Protein AF-A0A6I0EEB3-F1 (afdb_monomer)

Structure (mmCIF, N/CA/C/O backbone):
data_AF-A0A6I0EEB3-F1
#
_entry.id   AF-A0A6I0EEB3-F1
#
loop_
_atom_site.group_PDB
_atom_site.id
_atom_site.type_symbol
_atom_site.label_atom_id
_atom_site.label_alt_id
_atom_site.label_comp_id
_atom_site.label_asym_id
_atom_site.label_entity_id
_atom_site.label_seq_id
_atom_site.pdbx_PDB_ins_code
_atom_site.Cartn_x
_atom_site.Cartn_y
_atom_site.Cartn_z
_atom_site.occupancy
_atom_site.B_iso_or_equiv
_atom_site.auth_seq_id
_atom_site.auth_comp_id
_atom_site.auth_asym_id
_atom_site.auth_atom_id
_atom_site.pdbx_PDB_model_num
ATOM 1 N N . MET A 1 1 ? 15.218 9.495 26.437 1.00 38.06 1 MET A N 1
ATOM 2 C CA . MET A 1 1 ? 14.093 9.424 25.473 1.00 38.06 1 MET A CA 1
ATOM 3 C C . MET A 1 1 ? 13.075 8.388 25.942 1.00 38.06 1 MET A C 1
ATOM 5 O O . MET A 1 1 ? 13.289 7.201 25.745 1.00 38.06 1 MET A O 1
ATOM 9 N N . ARG A 1 2 ? 11.992 8.801 26.613 1.00 43.41 2 ARG A N 1
ATOM 10 C CA . ARG A 1 2 ? 10.873 7.905 26.956 1.00 43.41 2 ARG A CA 1
ATOM 11 C C . ARG A 1 2 ? 9.804 8.063 25.877 1.00 43.41 2 ARG A C 1
ATOM 13 O O . ARG A 1 2 ? 9.211 9.133 25.771 1.00 43.41 2 ARG A O 1
ATOM 20 N N . ARG A 1 3 ? 9.582 7.032 25.056 1.00 47.88 3 ARG A N 1
ATOM 21 C CA . ARG A 1 3 ? 8.415 6.986 24.163 1.00 47.88 3 ARG A CA 1
ATOM 22 C C . ARG A 1 3 ? 7.174 7.020 25.053 1.00 47.88 3 ARG A C 1
ATOM 24 O O . ARG A 1 3 ? 7.003 6.128 25.879 1.00 47.88 3 ARG A O 1
ATOM 31 N N . ARG A 1 4 ? 6.341 8.059 24.923 1.00 46.97 4 ARG A N 1
ATOM 32 C CA . ARG A 1 4 ? 4.992 8.040 25.496 1.00 46.97 4 ARG A CA 1
ATOM 33 C C . ARG A 1 4 ?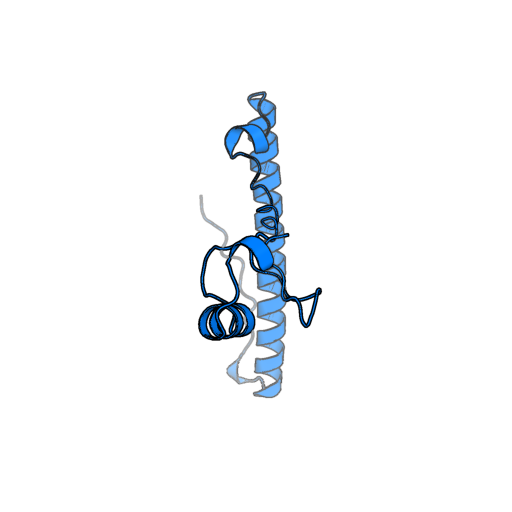 4.258 6.894 24.812 1.00 46.97 4 ARG A C 1
ATOM 35 O O . ARG A 1 4 ? 3.878 7.019 23.653 1.00 46.97 4 ARG A O 1
ATOM 42 N N . VAL A 1 5 ? 4.088 5.780 25.512 1.00 48.69 5 VAL A N 1
ATOM 43 C CA . VAL A 1 5 ? 3.019 4.840 25.185 1.00 48.69 5 VAL A CA 1
ATOM 44 C C . VAL A 1 5 ? 1.745 5.602 25.532 1.00 48.69 5 VAL A C 1
ATOM 46 O O . VAL A 1 5 ? 1.398 5.740 26.702 1.00 48.69 5 VAL A O 1
ATOM 49 N N . GLY A 1 6 ? 1.156 6.260 24.530 1.00 44.28 6 GLY A N 1
ATOM 50 C CA . GLY A 1 6 ? -0.129 6.929 24.684 1.00 44.28 6 GLY A CA 1
ATOM 51 C C . GLY A 1 6 ? -1.134 5.906 25.192 1.00 44.28 6 GLY A C 1
ATOM 52 O O . GLY A 1 6 ? -1.178 4.792 24.674 1.00 44.28 6 GLY A O 1
ATOM 53 N N . ALA A 1 7 ? -1.866 6.264 26.244 1.00 50.59 7 ALA A N 1
ATOM 54 C CA . ALA A 1 7 ? -2.869 5.414 26.859 1.00 50.59 7 ALA A CA 1
ATOM 55 C C . ALA A 1 7 ? -3.788 4.828 25.777 1.00 50.59 7 ALA A C 1
ATOM 57 O O . ALA A 1 7 ? -4.523 5.561 25.115 1.00 50.59 7 ALA A O 1
ATOM 58 N N . VAL A 1 8 ? -3.730 3.510 25.582 1.00 57.94 8 VAL A N 1
ATOM 59 C CA . VAL A 1 8 ? -4.790 2.799 24.870 1.00 57.94 8 VAL A CA 1
ATOM 60 C C . VAL A 1 8 ? -6.022 2.988 25.742 1.00 57.94 8 VAL A C 1
ATOM 62 O O . VAL A 1 8 ? -6.020 2.554 26.893 1.00 57.94 8 VAL A O 1
ATOM 65 N N . ALA A 1 9 ? -7.020 3.717 25.240 1.00 61.03 9 ALA A N 1
ATOM 66 C CA . ALA A 1 9 ? -8.274 3.918 25.951 1.00 61.03 9 ALA A CA 1
ATOM 67 C C . ALA A 1 9 ? -8.777 2.557 26.449 1.00 61.03 9 ALA A C 1
ATOM 69 O O . ALA A 1 9 ? -8.853 1.603 25.673 1.00 61.03 9 ALA A O 1
ATOM 70 N N . THR A 1 10 ? -9.051 2.452 27.748 1.00 66.38 10 THR A N 1
ATOM 71 C CA . THR A 1 10 ? -9.381 1.200 28.435 1.00 66.38 10 THR A CA 1
ATOM 72 C C . THR A 1 10 ? -10.789 0.739 28.036 1.00 66.38 10 THR A C 1
ATOM 74 O O . THR A 1 10 ? -11.755 0.889 28.780 1.00 66.38 10 THR A O 1
ATOM 77 N N . ILE A 1 11 ? -10.942 0.236 26.809 1.00 77.00 11 ILE A N 1
ATOM 78 C CA . ILE A 1 11 ? -12.202 -0.320 26.310 1.00 77.00 11 ILE A CA 1
ATOM 79 C C . ILE A 1 11 ? -12.404 -1.680 26.986 1.00 77.00 11 ILE A C 1
ATOM 81 O O . ILE A 1 11 ? -11.593 -2.591 26.831 1.00 77.00 11 ILE A O 1
ATOM 85 N N . ASN A 1 12 ? -13.495 -1.828 27.741 1.00 83.12 12 ASN A N 1
ATOM 86 C CA . ASN A 1 12 ? -13.852 -3.088 28.395 1.00 83.12 12 ASN A CA 1
ATOM 87 C C . ASN A 1 12 ? -14.405 -4.087 27.369 1.00 83.12 12 ASN A C 1
ATOM 89 O O . ASN A 1 12 ? -15.614 -4.172 27.163 1.00 83.12 12 ASN A O 1
ATOM 93 N N . LEU A 1 13 ? -13.514 -4.853 26.741 1.00 80.62 13 LEU A N 1
ATOM 94 C CA . LEU A 1 13 ? -13.856 -5.822 25.692 1.00 80.62 13 LEU A CA 1
ATOM 95 C C . LEU A 1 13 ? -14.812 -6.929 26.170 1.00 80.62 13 LEU A C 1
ATOM 97 O O . LEU A 1 13 ? -15.586 -7.449 25.378 1.00 80.62 13 LEU A O 1
ATOM 101 N N . THR A 1 14 ? -14.807 -7.259 27.463 1.00 83.06 14 THR A N 1
ATOM 102 C CA . THR A 1 14 ? -15.648 -8.320 28.048 1.00 83.06 14 THR A CA 1
ATOM 103 C C . THR A 1 14 ? -17.124 -7.948 28.187 1.00 83.06 14 THR A C 1
ATOM 105 O O . THR A 1 14 ? -17.951 -8.833 28.380 1.00 83.06 14 THR A O 1
ATOM 108 N N . LYS A 1 15 ? -17.469 -6.655 28.106 1.00 88.00 15 LYS A N 1
ATOM 109 C CA . LYS A 1 15 ? -18.860 -6.169 28.170 1.00 88.00 15 LYS A CA 1
ATOM 110 C C . LYS A 1 15 ? -19.490 -5.972 26.789 1.00 88.00 15 LYS A C 1
ATOM 112 O O . LYS A 1 15 ? -20.681 -5.690 26.714 1.00 88.00 15 LYS A O 1
ATOM 117 N N . LEU A 1 16 ? -18.697 -6.074 25.723 1.00 86.56 16 LEU A N 1
ATOM 118 C CA . LEU A 1 16 ? -19.167 -5.916 24.351 1.00 86.56 16 LEU A CA 1
ATOM 119 C C . LEU A 1 16 ? -19.738 -7.237 23.839 1.00 86.56 16 LEU A C 1
ATOM 121 O O . LEU A 1 16 ? -19.184 -8.310 24.078 1.00 86.56 16 LEU A O 1
ATOM 125 N N . SER A 1 17 ? -20.832 -7.152 23.090 1.00 90.56 17 SER A N 1
ATOM 126 C CA . SER A 1 17 ? -21.357 -8.292 22.347 1.00 90.56 17 SER A CA 1
ATOM 127 C C . SER A 1 17 ? -20.395 -8.711 21.230 1.00 90.56 17 SER A C 1
ATOM 129 O O . SER A 1 17 ? -19.587 -7.920 20.737 1.00 90.56 17 SER A O 1
ATOM 131 N N . TYR A 1 18 ? -20.522 -9.952 20.757 1.00 89.06 18 TYR A N 1
ATOM 132 C CA . TYR A 1 18 ? -19.722 -10.458 19.636 1.00 89.06 18 TYR A CA 1
ATOM 133 C C . TYR A 1 18 ? -19.819 -9.563 18.385 1.00 89.06 18 TYR A C 1
ATOM 135 O O . TYR A 1 18 ? -18.813 -9.261 17.743 1.00 89.06 18 TYR A O 1
ATOM 143 N N . ALA A 1 19 ? -21.019 -9.060 18.077 1.00 91.62 19 ALA A N 1
ATOM 144 C CA . ALA A 1 19 ? -21.237 -8.160 16.947 1.00 91.62 19 ALA A CA 1
ATOM 145 C C . ALA A 1 19 ? -20.516 -6.808 17.114 1.00 91.62 19 ALA A C 1
ATOM 147 O O . ALA A 1 19 ? -20.032 -6.233 16.138 1.00 91.62 19 ALA A O 1
ATOM 148 N N . GLU A 1 20 ? -20.428 -6.286 18.338 1.00 88.00 20 GLU A N 1
ATOM 149 C CA . GLU A 1 20 ? -19.698 -5.048 18.631 1.00 88.00 20 GLU A CA 1
ATOM 150 C C . GLU A 1 20 ? -18.184 -5.251 18.582 1.00 88.00 20 GLU A C 1
ATOM 152 O O . GLU A 1 20 ? -17.478 -4.380 18.074 1.00 88.00 20 GLU A O 1
ATOM 157 N N . LEU A 1 21 ? -17.690 -6.409 19.028 1.00 89.00 21 LEU A N 1
ATOM 158 C CA . LEU A 1 21 ? -16.279 -6.779 18.909 1.00 89.00 21 LEU A CA 1
ATOM 159 C C . LEU A 1 21 ? -15.839 -6.864 17.443 1.00 89.00 21 LEU A C 1
ATOM 161 O O . LEU A 1 21 ? -14.803 -6.301 17.090 1.00 89.00 21 LEU A O 1
ATOM 165 N N . LEU A 1 22 ? -16.651 -7.465 16.567 1.00 92.00 22 LEU A N 1
ATOM 166 C CA . LEU A 1 22 ? -16.372 -7.495 15.126 1.00 92.0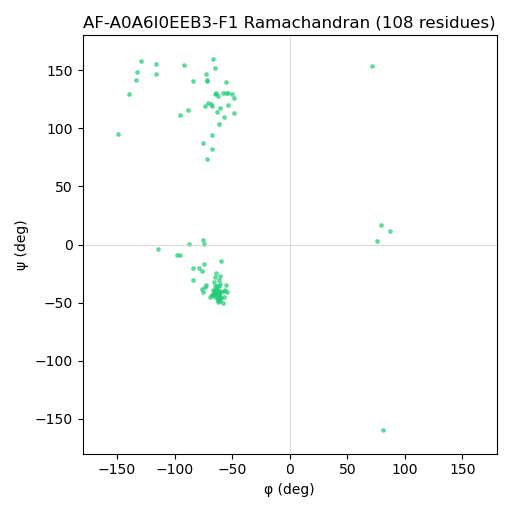0 22 LEU A CA 1
ATOM 167 C C . LEU A 1 22 ? -16.347 -6.090 14.508 1.00 92.00 22 LEU A C 1
ATOM 169 O O . LEU A 1 22 ? -15.456 -5.764 13.722 1.00 92.00 22 LEU A O 1
ATOM 173 N N . LYS A 1 23 ? -17.289 -5.219 14.889 1.00 91.44 23 LYS A N 1
ATOM 174 C CA . LYS A 1 23 ? -17.292 -3.816 14.437 1.00 91.44 23 LYS A CA 1
ATOM 175 C C . LYS A 1 23 ? -16.055 -3.061 14.921 1.00 91.44 23 LYS A C 1
ATOM 177 O O . LYS A 1 23 ? -15.510 -2.246 14.176 1.00 91.44 23 LYS A O 1
ATOM 182 N N . LEU A 1 24 ? -15.618 -3.309 16.156 1.00 90.25 24 LEU A N 1
ATOM 183 C CA . LEU A 1 24 ? -14.417 -2.697 16.714 1.00 90.25 24 LEU A CA 1
ATOM 184 C C . LEU A 1 24 ? -13.163 -3.173 15.980 1.00 90.25 24 LEU A C 1
ATOM 186 O O . LEU A 1 24 ? -12.320 -2.345 15.649 1.00 90.25 24 LEU A O 1
ATOM 190 N N . GLN A 1 25 ? -13.073 -4.468 15.671 1.00 90.50 25 GLN A N 1
ATOM 191 C CA . GLN A 1 25 ? -11.977 -5.028 14.887 1.00 90.50 25 GLN A CA 1
ATOM 192 C C . GLN A 1 25 ? -11.878 -4.358 13.511 1.00 90.50 25 GLN A C 1
ATOM 194 O O . GLN A 1 25 ? -10.818 -3.848 13.165 1.00 90.50 25 GLN A O 1
ATOM 199 N N . ALA A 1 26 ? -12.984 -4.268 12.767 1.00 93.12 26 ALA A N 1
ATOM 200 C CA . ALA A 1 26 ? -12.981 -3.637 11.445 1.00 93.12 26 ALA A CA 1
ATOM 201 C C . ALA A 1 26 ? -12.543 -2.160 11.500 1.00 93.12 26 ALA A C 1
ATOM 203 O O . ALA A 1 26 ? -11.764 -1.693 10.669 1.00 93.12 26 ALA A O 1
ATOM 204 N N . ARG A 1 27 ? -13.004 -1.415 12.514 1.00 89.88 27 ARG A N 1
ATOM 205 C CA . ARG A 1 27 ? -12.591 -0.019 12.734 1.00 89.88 27 ARG A CA 1
ATOM 206 C C . ARG A 1 27 ? -11.118 0.096 13.116 1.00 89.88 27 ARG A C 1
ATOM 208 O O . ARG A 1 27 ? -10.451 1.020 12.662 1.00 89.88 27 ARG A O 1
ATOM 215 N N . LEU A 1 28 ? -10.616 -0.822 13.940 1.00 91.31 28 LEU A N 1
ATOM 216 C CA . LEU A 1 28 ? -9.212 -0.863 14.335 1.00 91.31 28 LEU A CA 1
ATOM 217 C C . LEU A 1 28 ? -8.313 -1.144 13.129 1.00 91.31 28 LEU A C 1
ATOM 219 O O . LEU A 1 28 ? -7.315 -0.455 12.948 1.00 91.31 28 LEU A O 1
ATOM 223 N N . GLU A 1 29 ? -8.678 -2.115 12.295 1.00 93.81 29 GLU A N 1
ATOM 224 C CA . GLU A 1 29 ? -7.944 -2.446 11.072 1.00 93.81 29 GLU A CA 1
ATOM 225 C C . GLU A 1 29 ? -7.897 -1.254 10.109 1.00 93.81 29 GLU A C 1
ATOM 227 O O . GLU A 1 29 ? -6.818 -0.899 9.630 1.00 93.81 29 GLU A O 1
ATOM 232 N N . ALA A 1 30 ? -9.030 -0.576 9.895 1.00 92.75 30 ALA A N 1
ATOM 233 C CA . ALA A 1 30 ? -9.085 0.639 9.083 1.00 92.75 30 ALA A CA 1
ATOM 234 C C . ALA A 1 30 ? -8.192 1.755 9.657 1.00 92.75 30 ALA A C 1
ATOM 236 O O . ALA A 1 30 ? -7.354 2.309 8.946 1.00 92.75 30 ALA A O 1
ATOM 237 N N . ALA A 1 31 ? -8.296 2.029 10.960 1.00 91.81 31 ALA A N 1
ATOM 238 C CA . ALA A 1 31 ? -7.487 3.051 11.620 1.00 91.81 31 ALA A CA 1
ATOM 239 C C . ALA A 1 31 ? -5.982 2.730 11.577 1.00 91.81 31 ALA A C 1
ATOM 241 O O . ALA A 1 31 ? -5.160 3.622 11.366 1.00 91.81 31 ALA A O 1
ATOM 242 N N . LEU A 1 32 ? -5.599 1.459 11.745 1.00 92.25 32 LEU A N 1
ATOM 243 C CA . LEU A 1 32 ? -4.210 1.015 11.618 1.00 92.25 32 LEU A CA 1
ATOM 244 C C . LEU A 1 32 ? -3.691 1.191 10.190 1.00 92.25 32 LEU A C 1
ATOM 246 O O . LEU A 1 32 ? -2.561 1.648 10.010 1.00 92.25 32 LEU A O 1
ATOM 250 N N . ALA A 1 33 ? -4.499 0.858 9.181 1.00 93.69 33 ALA A N 1
ATOM 251 C CA . ALA A 1 33 ? -4.133 1.043 7.782 1.00 93.69 33 ALA A CA 1
ATOM 252 C C . ALA A 1 33 ? -3.909 2.527 7.450 1.00 93.69 33 ALA A C 1
ATOM 254 O O . ALA A 1 33 ? -2.880 2.873 6.866 1.00 93.69 33 ALA A O 1
ATOM 255 N N . GLU A 1 34 ? -4.812 3.407 7.887 1.00 93.31 34 GLU A N 1
ATOM 256 C CA . GLU A 1 34 ? -4.678 4.857 7.714 1.00 93.31 34 GLU A CA 1
ATOM 257 C C . GLU A 1 34 ? -3.431 5.407 8.409 1.00 93.31 34 GLU A C 1
ATOM 259 O O . GLU A 1 34 ? -2.649 6.138 7.799 1.00 93.31 34 GLU A O 1
ATOM 264 N N . LYS A 1 35 ? -3.193 5.022 9.670 1.00 93.44 35 LYS A N 1
ATOM 265 C CA . LYS A 1 35 ? -2.001 5.457 10.413 1.00 93.44 35 LYS A CA 1
ATOM 266 C C . LYS A 1 35 ? -0.717 4.984 9.749 1.00 93.44 35 LYS A C 1
ATOM 268 O O . LYS A 1 35 ? 0.200 5.781 9.575 1.00 93.44 35 LYS A O 1
ATOM 273 N N . ARG A 1 36 ? -0.672 3.730 9.299 1.00 93.94 36 ARG A N 1
ATOM 274 C CA . ARG A 1 36 ? 0.483 3.185 8.579 1.00 93.94 36 ARG A CA 1
ATOM 275 C C . ARG A 1 36 ? 0.723 3.913 7.256 1.00 93.94 36 ARG A C 1
ATOM 277 O O . ARG A 1 36 ? 1.873 4.171 6.910 1.00 93.94 36 ARG A O 1
ATOM 284 N N . ALA A 1 37 ? -0.334 4.253 6.519 1.00 92.62 37 ALA A N 1
ATOM 285 C CA . ALA A 1 37 ? -0.222 5.019 5.280 1.00 92.62 37 ALA A CA 1
ATOM 286 C C . ALA A 1 37 ? 0.297 6.443 5.536 1.00 92.62 37 ALA A C 1
ATOM 288 O O . ALA A 1 37 ? 1.191 6.906 4.826 1.00 92.62 37 ALA A O 1
ATOM 289 N N . ALA A 1 38 ? -0.209 7.111 6.576 1.00 93.06 38 ALA A N 1
ATOM 290 C CA . ALA A 1 38 ? 0.255 8.434 6.979 1.00 93.06 38 ALA A CA 1
ATOM 291 C C . ALA A 1 38 ? 1.735 8.418 7.401 1.00 93.06 38 ALA A C 1
ATOM 293 O O . ALA A 1 38 ? 2.515 9.235 6.914 1.00 93.06 38 ALA A O 1
ATOM 294 N N . GLU A 1 39 ? 2.150 7.457 8.233 1.00 93.38 39 GLU A N 1
ATOM 295 C CA . GLU A 1 39 ? 3.553 7.286 8.641 1.00 93.38 39 GLU A CA 1
ATOM 296 C C . GLU A 1 39 ? 4.469 6.971 7.452 1.00 93.38 39 GLU A C 1
ATOM 298 O O . GLU A 1 39 ? 5.563 7.528 7.338 1.00 93.38 39 GLU A O 1
ATOM 303 N N . ALA A 1 40 ? 4.017 6.120 6.526 1.00 92.19 40 ALA A N 1
ATOM 304 C CA . ALA A 1 40 ? 4.762 5.818 5.310 1.00 92.19 40 ALA A CA 1
ATOM 305 C C . ALA A 1 40 ? 4.949 7.059 4.426 1.00 92.19 40 ALA A C 1
ATOM 307 O O . ALA A 1 40 ? 6.032 7.250 3.875 1.00 92.19 40 ALA A O 1
ATOM 308 N N . ASN A 1 41 ? 3.927 7.908 4.286 1.00 91.88 41 ASN A N 1
ATOM 309 C CA . ASN A 1 41 ? 4.036 9.144 3.510 1.00 91.88 41 ASN A CA 1
ATOM 310 C C . ASN A 1 41 ? 4.947 10.164 4.197 1.00 91.88 41 ASN A C 1
ATOM 312 O O . ASN A 1 41 ? 5.866 10.660 3.555 1.00 91.88 41 ASN A O 1
ATOM 316 N N . ALA A 1 42 ? 4.802 10.364 5.509 1.00 93.44 42 ALA A N 1
ATOM 317 C CA . ALA A 1 42 ? 5.700 11.232 6.269 1.00 93.44 42 ALA A CA 1
ATOM 318 C C . ALA A 1 42 ? 7.168 10.785 6.151 1.00 93.44 42 ALA A C 1
ATOM 320 O O . ALA A 1 42 ? 8.063 11.606 5.967 1.00 93.44 42 ALA A O 1
ATOM 321 N N . THR A 1 43 ? 7.420 9.472 6.176 1.00 93.62 43 THR A N 1
ATOM 322 C CA . THR A 1 43 ? 8.768 8.918 5.984 1.00 93.62 43 THR A CA 1
ATOM 323 C C . THR A 1 43 ? 9.294 9.195 4.571 1.00 93.62 43 THR A C 1
ATOM 325 O O . THR A 1 43 ? 10.459 9.550 4.411 1.00 93.62 43 THR A O 1
ATOM 328 N N . LYS A 1 44 ? 8.455 9.071 3.531 1.00 90.38 44 LYS A N 1
ATOM 329 C CA . LYS A 1 44 ? 8.848 9.418 2.152 1.00 90.38 44 LYS A CA 1
ATOM 330 C C . LYS A 1 44 ? 9.210 10.893 2.022 1.00 90.38 44 LYS A C 1
ATOM 332 O O . LYS A 1 44 ? 10.206 11.198 1.373 1.00 90.38 44 LYS A O 1
ATOM 337 N N . ASP A 1 45 ? 8.445 11.781 2.647 1.00 92.31 45 ASP A N 1
ATOM 338 C CA . ASP A 1 45 ? 8.712 13.220 2.606 1.00 92.31 45 ASP A CA 1
ATOM 339 C C . ASP A 1 45 ? 10.031 13.556 3.309 1.00 92.31 45 ASP A C 1
ATOM 341 O O . ASP A 1 45 ? 10.834 14.328 2.789 1.00 92.31 45 ASP A O 1
ATOM 345 N N . GLN A 1 46 ? 10.316 12.904 4.442 1.00 92.81 46 GLN A N 1
ATOM 346 C CA . GLN A 1 46 ? 11.609 13.028 5.117 1.00 92.81 46 GLN A CA 1
ATOM 347 C C . GLN A 1 46 ? 12.768 12.545 4.240 1.00 92.81 46 GLN A C 1
ATOM 349 O O . GLN A 1 46 ? 13.781 13.235 4.138 1.00 92.81 46 GLN A O 1
ATOM 354 N N . LEU A 1 47 ? 12.619 11.393 3.579 1.00 92.19 47 LEU A N 1
ATOM 355 C CA . LEU A 1 47 ? 13.635 10.871 2.662 1.00 92.19 47 LEU A CA 1
ATOM 356 C C . LEU A 1 47 ? 13.858 11.803 1.469 1.00 92.19 47 LEU A C 1
ATOM 358 O O . LEU A 1 47 ? 15.004 12.040 1.094 1.00 92.19 47 LEU A O 1
ATOM 362 N N . ARG A 1 48 ? 12.786 12.370 0.906 1.00 91.00 48 ARG A N 1
ATOM 363 C CA . ARG A 1 48 ? 12.880 13.356 -0.176 1.00 91.00 48 ARG A CA 1
ATOM 364 C C . ARG A 1 48 ? 13.619 14.608 0.277 1.00 91.00 48 ARG A C 1
ATOM 366 O O . ARG A 1 48 ? 14.584 14.991 -0.370 1.00 91.00 48 ARG A O 1
ATOM 373 N N . ALA A 1 49 ? 13.243 15.181 1.416 1.00 93.00 49 ALA A N 1
ATOM 374 C CA . ALA A 1 49 ? 13.912 16.362 1.952 1.00 93.00 49 ALA A CA 1
ATOM 375 C C . ALA A 1 49 ? 15.400 16.106 2.262 1.00 93.00 49 ALA A C 1
ATOM 377 O O . ALA A 1 49 ? 16.232 16.995 2.094 1.00 93.00 49 ALA A O 1
ATOM 378 N N . MET A 1 50 ? 15.756 14.900 2.721 1.00 93.44 50 MET A N 1
ATOM 379 C CA . MET A 1 50 ? 17.157 14.513 2.927 1.00 93.44 50 MET A CA 1
ATOM 380 C C . MET A 1 50 ? 17.921 14.394 1.606 1.00 93.44 50 MET A C 1
ATOM 382 O O . MET A 1 50 ? 19.047 14.879 1.524 1.00 93.44 50 MET A O 1
ATOM 386 N N . ALA A 1 51 ? 17.317 13.782 0.585 1.00 92.25 51 ALA A N 1
ATOM 387 C CA . ALA A 1 51 ? 17.922 13.655 -0.737 1.00 92.25 51 ALA A CA 1
ATOM 388 C C . ALA A 1 51 ? 18.157 15.037 -1.370 1.00 92.25 51 ALA A C 1
ATOM 390 O O . ALA A 1 51 ? 19.277 15.338 -1.779 1.00 92.25 51 ALA A O 1
ATOM 391 N N . GLU A 1 52 ? 17.147 15.912 -1.340 1.00 92.62 52 GLU A N 1
ATOM 392 C CA . GLU A 1 52 ? 17.220 17.264 -1.909 1.00 92.62 52 GLU A CA 1
ATOM 393 C C . GLU A 1 52 ? 18.311 18.110 -1.244 1.00 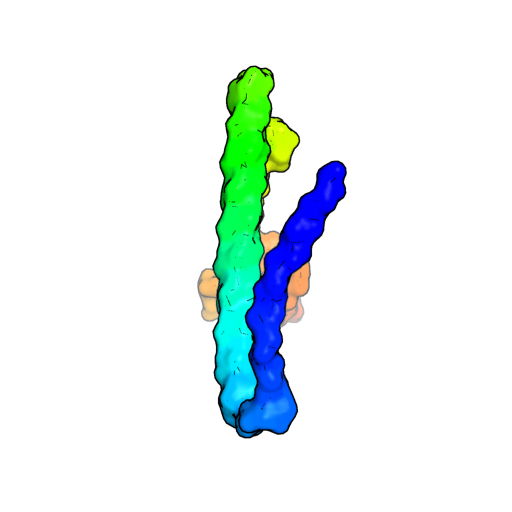92.62 52 GLU A C 1
ATOM 395 O O . GLU A 1 52 ? 19.063 18.801 -1.927 1.00 92.62 52 GLU A O 1
ATOM 400 N N . LYS A 1 53 ? 18.471 18.003 0.082 1.00 93.62 53 LYS A N 1
ATOM 401 C CA . LYS A 1 53 ? 19.566 18.669 0.811 1.00 93.62 53 LYS A CA 1
ATOM 402 C C . LYS A 1 53 ? 20.952 18.212 0.367 1.00 93.62 53 LYS A C 1
ATOM 404 O O . LYS A 1 53 ? 21.897 18.989 0.451 1.00 93.62 53 LYS A O 1
ATOM 409 N N . ALA A 1 54 ? 21.076 16.963 -0.066 1.00 92.56 54 ALA A N 1
ATOM 410 C CA . ALA A 1 54 ? 22.312 16.415 -0.603 1.00 92.56 54 ALA A CA 1
ATOM 411 C C . ALA A 1 54 ? 22.465 16.664 -2.118 1.00 92.56 54 ALA A C 1
ATOM 413 O O . ALA A 1 54 ? 23.470 16.255 -2.690 1.00 92.56 54 ALA A O 1
ATOM 414 N N . GLY A 1 55 ? 21.501 17.336 -2.761 1.00 92.38 55 GLY A N 1
ATOM 415 C CA . GLY A 1 55 ? 21.511 17.612 -4.198 1.00 92.38 55 GLY A CA 1
ATOM 416 C C . GLY A 1 55 ? 21.084 16.429 -5.070 1.00 92.38 55 GLY A C 1
ATOM 417 O O . GLY A 1 55 ? 21.346 16.447 -6.268 1.00 92.38 55 GLY A O 1
ATOM 418 N N . PHE A 1 56 ? 20.436 15.417 -4.489 1.00 91.12 56 PHE A N 1
ATOM 419 C CA . PHE A 1 56 ? 19.952 14.233 -5.198 1.00 91.12 56 PHE A CA 1
ATOM 420 C C . PHE A 1 56 ? 18.428 14.144 -5.150 1.00 91.12 56 PHE A C 1
ATOM 422 O O . PHE A 1 56 ? 17.772 14.615 -4.222 1.00 91.12 56 PHE A O 1
ATOM 429 N N . THR A 1 57 ? 17.846 13.456 -6.121 1.00 87.75 57 THR A N 1
ATOM 430 C CA . THR A 1 57 ? 16.449 13.017 -6.064 1.00 87.75 57 THR A CA 1
ATOM 431 C C . THR A 1 57 ? 16.351 11.611 -5.470 1.00 87.75 57 THR A C 1
ATOM 433 O O . THR A 1 57 ? 17.279 10.803 -5.552 1.00 87.75 57 THR A O 1
ATOM 436 N N . VAL A 1 58 ? 15.205 11.268 -4.874 1.00 85.94 58 VAL A N 1
ATOM 437 C CA . VAL A 1 58 ? 14.975 9.906 -4.347 1.00 85.94 58 VAL A CA 1
ATOM 438 C C . VAL A 1 58 ? 15.061 8.872 -5.478 1.00 85.94 58 VAL A C 1
ATOM 440 O O . VAL A 1 58 ? 15.547 7.759 -5.282 1.00 85.94 58 VAL A O 1
ATOM 443 N N . GLU A 1 59 ? 14.627 9.244 -6.680 1.00 86.12 59 GLU A N 1
ATOM 444 C CA . GLU A 1 59 ? 14.692 8.421 -7.882 1.00 86.12 59 GLU A CA 1
ATOM 445 C C . GLU A 1 59 ? 16.128 8.134 -8.340 1.00 86.12 59 GLU A C 1
ATOM 447 O O . GLU A 1 59 ? 16.374 7.051 -8.865 1.00 86.12 59 GLU A O 1
ATOM 452 N N . GLU A 1 60 ? 17.073 9.053 -8.136 1.00 84.25 60 GLU A N 1
ATOM 453 C CA . GLU A 1 60 ? 18.496 8.824 -8.427 1.00 84.25 60 GLU A CA 1
ATOM 454 C C . GLU A 1 60 ? 19.142 7.880 -7.412 1.00 84.25 60 GLU A C 1
ATOM 456 O O . GLU A 1 60 ? 19.968 7.051 -7.785 1.00 84.25 60 GLU A O 1
ATOM 461 N N . LEU A 1 61 ? 18.726 7.950 -6.144 1.00 85.69 61 LEU A N 1
ATOM 462 C CA . LEU A 1 61 ? 19.278 7.112 -5.076 1.00 85.69 61 LEU A CA 1
ATOM 463 C C . LEU A 1 61 ? 18.768 5.666 -5.124 1.00 85.69 61 LEU A C 1
ATOM 465 O O . LEU A 1 61 ? 19.516 4.731 -4.846 1.00 85.69 61 LEU A O 1
ATOM 469 N N . PHE A 1 62 ? 17.491 5.469 -5.461 1.00 85.50 62 PHE A N 1
ATOM 470 C CA . PHE A 1 62 ? 16.837 4.153 -5.404 1.00 85.50 62 PHE A CA 1
ATOM 471 C C . PHE A 1 62 ? 16.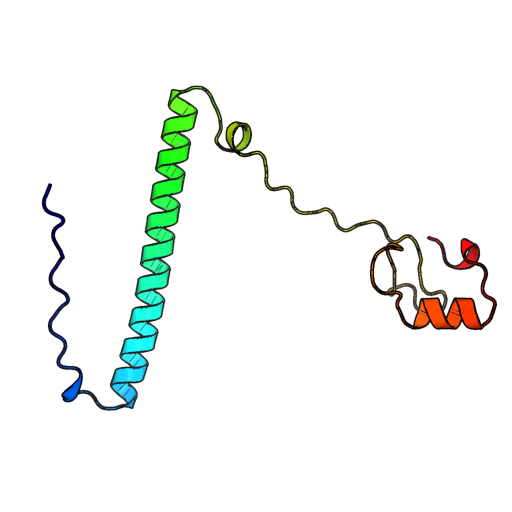427 3.599 -6.774 1.00 85.50 62 PHE A C 1
ATOM 473 O O . PHE A 1 62 ? 15.939 2.469 -6.865 1.00 85.50 62 PHE A O 1
ATOM 480 N N . GLY A 1 63 ? 16.625 4.375 -7.840 1.00 81.00 63 GLY A N 1
ATOM 481 C CA . GLY A 1 63 ? 16.149 4.060 -9.179 1.00 81.00 63 GLY A CA 1
ATOM 482 C C . GLY A 1 63 ? 14.629 4.200 -9.312 1.00 81.00 63 GLY A C 1
ATOM 483 O O . GLY A 1 63 ? 13.850 4.007 -8.374 1.00 81.00 63 GLY A O 1
ATOM 484 N N . LYS A 1 64 ? 14.150 4.465 -10.531 1.00 79.38 64 LYS A N 1
ATOM 485 C CA . LYS A 1 64 ? 12.727 4.279 -10.839 1.00 79.38 64 LYS A CA 1
ATOM 486 C C . LYS A 1 64 ? 12.410 2.785 -10.812 1.00 79.38 64 LYS A C 1
ATOM 488 O O . LYS A 1 64 ? 12.937 2.022 -11.622 1.00 79.38 64 LYS A O 1
ATOM 493 N N . ARG A 1 65 ? 11.472 2.364 -9.955 1.00 68.31 65 ARG A N 1
ATOM 494 C CA . ARG A 1 65 ? 10.815 1.054 -10.083 1.00 68.31 65 ARG A CA 1
ATOM 495 C C . ARG A 1 65 ? 9.952 1.092 -11.349 1.00 68.31 65 ARG A C 1
ATOM 497 O O . ARG A 1 65 ? 8.766 1.401 -11.299 1.00 68.31 65 ARG A O 1
ATOM 504 N N . GLY A 1 66 ? 10.577 0.865 -12.502 1.00 66.19 66 GLY A N 1
ATOM 505 C CA . GLY A 1 66 ? 9.895 0.865 -13.789 1.00 66.19 66 GLY A CA 1
ATOM 506 C C . GLY A 1 66 ? 8.780 -0.174 -13.788 1.00 66.19 66 GLY A C 1
ATOM 507 O O . GLY A 1 66 ? 9.004 -1.330 -13.416 1.00 66.19 66 GLY A O 1
ATOM 508 N N . ALA A 1 67 ? 7.578 0.226 -14.210 1.00 68.00 67 ALA A N 1
ATOM 509 C CA . ALA A 1 67 ? 6.546 -0.731 -14.576 1.00 68.00 67 ALA A CA 1
ATOM 510 C C . ALA A 1 67 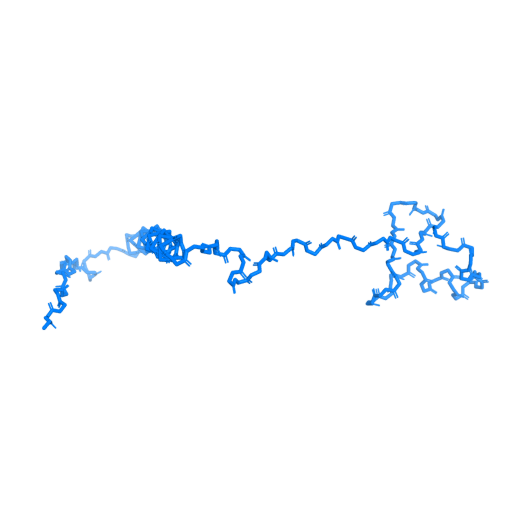? 7.163 -1.681 -15.610 1.00 68.00 67 ALA A C 1
ATOM 512 O O . ALA A 1 67 ? 7.663 -1.230 -16.645 1.00 68.00 67 ALA A O 1
ATOM 513 N N . ARG A 1 68 ? 7.207 -2.987 -15.312 1.00 65.25 68 ARG A N 1
ATOM 514 C CA . ARG A 1 68 ? 7.666 -3.976 -16.292 1.00 65.25 68 ARG A CA 1
ATOM 515 C C . ARG A 1 68 ? 6.776 -3.818 -17.515 1.00 65.25 68 ARG A C 1
ATOM 517 O O . ARG A 1 68 ? 5.591 -4.133 -17.447 1.00 65.25 68 ARG A O 1
ATOM 524 N N . ARG A 1 69 ? 7.347 -3.302 -18.605 1.00 71.19 69 ARG A N 1
ATOM 525 C CA . ARG A 1 69 ? 6.639 -3.193 -19.877 1.00 71.19 69 ARG A CA 1
ATOM 526 C C . ARG A 1 69 ? 6.087 -4.579 -20.229 1.00 71.19 69 ARG A C 1
ATOM 528 O O . ARG A 1 69 ? 6.851 -5.552 -20.137 1.00 71.19 69 ARG A O 1
ATOM 535 N N . PRO A 1 70 ? 4.793 -4.693 -20.581 1.00 69.38 70 PRO A N 1
ATOM 536 C CA . PRO A 1 70 ? 4.259 -5.918 -21.152 1.00 69.38 70 PRO A CA 1
ATOM 537 C C . PRO A 1 70 ? 5.169 -6.346 -22.302 1.00 69.38 70 PRO A C 1
ATOM 539 O O . PRO A 1 70 ? 5.558 -5.521 -23.127 1.00 69.38 70 PRO A O 1
ATOM 542 N N . ARG A 1 71 ? 5.593 -7.610 -22.300 1.00 75.06 71 ARG A N 1
ATOM 543 C CA . ARG A 1 71 ? 6.452 -8.121 -23.371 1.00 75.06 71 ARG A CA 1
ATOM 544 C C . ARG A 1 71 ? 5.622 -8.256 -24.636 1.00 75.06 71 ARG A C 1
ATOM 546 O O . ARG A 1 71 ? 4.481 -8.705 -24.565 1.00 75.06 71 ARG A O 1
ATOM 553 N N . GLU A 1 72 ? 6.232 -7.912 -25.759 1.00 84.88 72 GLU A N 1
ATOM 554 C CA . GLU A 1 72 ? 5.640 -8.098 -27.076 1.00 84.88 72 GLU A CA 1
ATOM 555 C C . GLU A 1 72 ? 5.242 -9.566 -27.287 1.00 84.88 72 GLU A C 1
ATOM 557 O O . GLU A 1 72 ? 5.919 -10.504 -26.842 1.00 84.88 72 GLU A O 1
ATOM 562 N N . ALA A 1 73 ? 4.086 -9.754 -27.916 1.00 87.75 73 ALA A N 1
ATOM 563 C CA . ALA A 1 73 ? 3.598 -11.055 -28.331 1.00 87.75 73 ALA A CA 1
ATOM 564 C C . ALA A 1 73 ? 4.506 -11.598 -29.436 1.00 87.75 73 ALA A C 1
ATOM 566 O O . ALA A 1 73 ? 4.592 -10.993 -30.495 1.00 87.75 73 ALA A O 1
ATOM 567 N N . LYS A 1 74 ? 5.148 -12.747 -29.203 1.00 89.12 74 LYS A N 1
ATOM 568 C CA . LYS A 1 74 ? 5.949 -13.425 -30.229 1.00 89.12 74 LYS A CA 1
ATOM 569 C C . LYS A 1 74 ? 5.084 -14.305 -31.126 1.00 89.12 74 LYS A C 1
ATOM 571 O O . LYS A 1 74 ? 5.420 -14.491 -32.283 1.00 89.12 74 LYS A O 1
ATOM 576 N N . TYR A 1 75 ? 3.996 -14.852 -30.584 1.00 91.31 75 TYR A N 1
ATOM 577 C CA . TYR A 1 75 ? 3.088 -15.743 -31.294 1.00 91.31 75 TYR A CA 1
ATOM 578 C C . TYR A 1 75 ? 1.627 -15.344 -31.086 1.00 91.31 75 TYR A C 1
ATOM 580 O O . TYR A 1 75 ? 1.263 -14.874 -30.003 1.00 91.31 75 TYR A O 1
ATOM 588 N N . ARG A 1 76 ? 0.777 -15.590 -32.083 1.00 91.06 76 ARG A N 1
ATOM 589 C CA . ARG A 1 76 ? -0.670 -15.342 -32.058 1.00 91.06 76 ARG A CA 1
ATOM 590 C C . ARG A 1 76 ? -1.424 -16.543 -32.589 1.00 91.06 76 ARG A C 1
ATOM 592 O O . ARG A 1 76 ? -1.000 -17.204 -33.530 1.00 91.06 76 ARG A O 1
ATOM 599 N N . ASN A 1 77 ? -2.554 -16.816 -31.956 1.00 89.94 77 ASN A N 1
ATOM 600 C CA . ASN A 1 77 ? -3.420 -17.904 -32.361 1.00 89.94 77 ASN A CA 1
ATOM 601 C C . ASN A 1 77 ? -4.109 -17.555 -33.700 1.00 89.94 77 ASN A C 1
ATOM 603 O O . ASN A 1 77 ? -4.831 -16.555 -33.747 1.00 89.94 77 ASN A O 1
ATOM 607 N N . PRO A 1 78 ? -3.947 -18.367 -34.761 1.00 85.31 78 PRO A N 1
ATOM 608 C CA . PRO A 1 78 ? -4.590 -18.130 -36.055 1.00 85.31 78 PRO A CA 1
ATOM 609 C C . PRO A 1 78 ? -6.119 -18.232 -35.981 1.00 85.31 78 PRO A C 1
ATOM 611 O O . PRO A 1 78 ? -6.816 -17.544 -36.717 1.00 85.31 78 PRO A O 1
ATOM 614 N N . ASN A 1 79 ? -6.648 -19.030 -35.050 1.00 87.25 79 ASN A N 1
ATOM 615 C CA . ASN A 1 79 ? -8.088 -19.195 -34.846 1.00 87.25 79 ASN A CA 1
ATOM 616 C C . ASN A 1 79 ? -8.689 -18.094 -33.956 1.00 87.25 79 ASN A C 1
ATOM 618 O O . ASN A 1 79 ? -9.899 -17.887 -33.959 1.00 87.25 79 ASN A O 1
ATOM 622 N N . ASN A 1 80 ? -7.866 -17.406 -33.155 1.00 88.12 80 ASN A N 1
ATOM 623 C CA . ASN A 1 80 ? -8.318 -16.316 -32.292 1.00 88.12 80 ASN A CA 1
ATOM 624 C C . ASN A 1 80 ? -7.211 -15.260 -32.089 1.00 88.12 80 ASN A C 1
ATOM 626 O O . ASN A 1 80 ? -6.416 -15.379 -31.151 1.00 88.12 80 ASN A O 1
ATOM 630 N N . PRO A 1 81 ? -7.201 -14.175 -32.885 1.00 85.81 81 PRO A N 1
ATOM 631 C CA . PRO A 1 81 ? -6.159 -13.146 -32.854 1.00 85.81 81 PRO A CA 1
ATOM 632 C C . PRO A 1 81 ? -5.964 -12.411 -31.520 1.00 85.81 81 PRO A C 1
ATOM 634 O O . PRO A 1 81 ? -4.956 -11.717 -31.371 1.00 85.81 81 PRO A O 1
ATOM 637 N N . SER A 1 82 ? -6.906 -12.527 -30.573 1.00 86.94 82 SER A N 1
ATOM 638 C CA . SER A 1 82 ? -6.787 -11.956 -29.222 1.00 86.94 82 SER A CA 1
ATOM 639 C C . SER A 1 82 ? -5.860 -12.767 -28.309 1.00 86.94 82 SER A C 1
ATOM 641 O O . SER A 1 82 ? -5.302 -12.235 -27.348 1.00 86.94 82 SER A O 1
ATOM 643 N N . GLN A 1 83 ? -5.656 -14.052 -28.612 1.00 89.88 83 GLN A N 1
ATOM 644 C CA . GLN A 1 83 ? -4.782 -14.923 -27.841 1.00 89.88 83 GLN A CA 1
ATOM 645 C C . GLN A 1 83 ? -3.360 -14.823 -28.374 1.00 89.88 83 GLN A C 1
ATOM 647 O O . GLN A 1 83 ? -3.063 -15.211 -29.505 1.00 89.88 83 GLN A O 1
ATOM 652 N N . THR A 1 84 ? -2.467 -14.325 -27.527 1.00 90.94 84 THR A N 1
ATOM 653 C CA . THR A 1 84 ? -1.062 -14.140 -27.867 1.00 90.94 84 THR A CA 1
ATOM 654 C C . THR A 1 84 ? -0.156 -14.746 -26.809 1.00 90.94 84 THR A C 1
ATOM 656 O O . THR A 1 84 ? -0.550 -14.974 -25.663 1.00 90.94 84 THR A O 1
ATOM 659 N N . TRP A 1 85 ? 1.076 -15.048 -27.201 1.00 91.56 85 TRP A N 1
ATOM 660 C CA . TRP A 1 85 ? 2.082 -15.590 -26.308 1.00 91.56 85 TRP A CA 1
ATOM 661 C C . TRP A 1 85 ? 3.439 -14.957 -26.585 1.00 91.56 85 TRP A C 1
ATOM 663 O O . TRP A 1 85 ? 3.916 -14.938 -27.714 1.00 91.56 85 TRP A O 1
ATOM 673 N N . SER A 1 86 ? 4.102 -14.466 -25.540 1.00 89.62 86 SER A N 1
ATOM 674 C CA . SER A 1 86 ? 5.424 -13.825 -25.644 1.00 89.62 86 SER A CA 1
ATOM 675 C C . SER A 1 86 ? 6.577 -14.814 -25.875 1.00 89.62 86 SER A C 1
ATOM 677 O O . SER A 1 86 ? 7.740 -14.418 -25.919 1.00 89.62 86 SER A O 1
ATOM 679 N N . GLY A 1 87 ? 6.290 -16.118 -25.971 1.00 87.88 87 GLY A N 1
ATOM 680 C CA . GLY A 1 87 ? 7.303 -17.168 -26.109 1.00 87.88 87 GLY A CA 1
ATOM 681 C C . GLY A 1 87 ? 8.063 -17.493 -24.817 1.00 87.88 87 GLY A C 1
ATOM 682 O O . GLY A 1 87 ? 8.970 -18.322 -24.838 1.00 87.88 87 GLY A O 1
ATOM 683 N N . ARG A 1 88 ? 7.715 -16.859 -23.687 1.00 82.69 88 ARG A N 1
ATOM 684 C CA . ARG A 1 88 ? 8.275 -17.150 -22.358 1.00 82.69 88 ARG A CA 1
ATOM 685 C C . ARG A 1 88 ? 7.199 -17.671 -21.4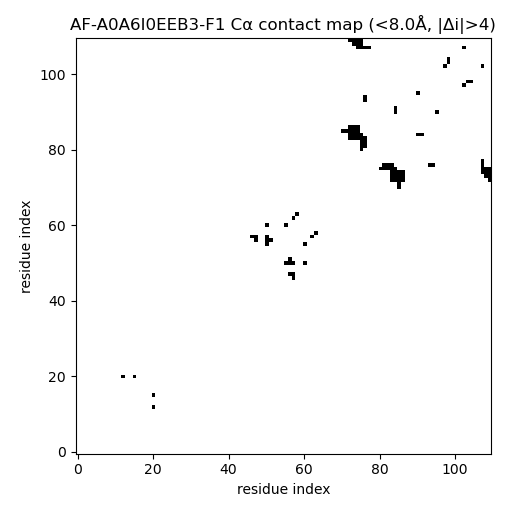07 1.00 82.69 88 ARG A C 1
ATOM 687 O O . ARG A 1 88 ? 6.049 -17.242 -21.459 1.00 82.69 88 ARG A O 1
ATOM 694 N N . GLY A 1 89 ? 7.595 -18.563 -20.500 1.00 83.00 89 GLY A N 1
ATOM 695 C CA . GLY A 1 89 ? 6.702 -19.168 -19.508 1.00 83.00 89 GLY A CA 1
ATOM 696 C C . GLY A 1 89 ? 5.880 -20.337 -20.060 1.00 83.00 89 GLY A C 1
ATOM 697 O O . GLY A 1 89 ? 6.255 -20.959 -21.053 1.00 83.00 89 GL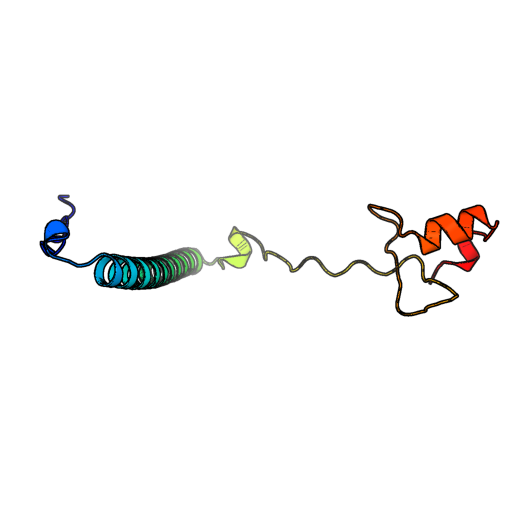Y A O 1
ATOM 698 N N . ARG A 1 90 ? 4.766 -20.662 -19.393 1.00 90.25 90 ARG A N 1
ATOM 699 C CA . ARG A 1 90 ? 3.892 -21.776 -19.786 1.00 90.25 90 ARG A CA 1
ATOM 700 C C . ARG A 1 90 ? 3.316 -21.531 -21.184 1.00 90.25 90 ARG A C 1
ATOM 702 O O . ARG A 1 90 ? 2.722 -20.485 -21.434 1.00 90.25 90 ARG A O 1
ATOM 709 N N . LYS A 1 91 ? 3.475 -22.519 -22.068 1.00 91.69 91 LYS A N 1
ATOM 710 C CA . LYS A 1 91 ? 2.870 -22.528 -23.405 1.00 91.69 91 LYS A CA 1
ATOM 711 C C . LYS A 1 91 ? 1.340 -22.585 -23.279 1.00 91.69 91 LYS A C 1
ATOM 713 O O . LYS A 1 91 ? 0.848 -23.455 -22.556 1.00 91.69 91 LYS A O 1
ATOM 718 N N . PRO A 1 92 ? 0.585 -21.707 -23.958 1.00 93.06 92 PRO A N 1
ATOM 719 C CA . PRO A 1 92 ? -0.864 -21.834 -24.054 1.00 93.06 92 PRO A CA 1
ATOM 720 C C . PRO A 1 92 ? -1.264 -23.096 -24.820 1.00 93.06 92 PRO A C 1
ATOM 722 O O . PRO A 1 92 ? -0.543 -23.521 -25.723 1.00 93.06 92 PRO A O 1
ATOM 725 N N . ASN A 1 93 ? -2.437 -23.650 -24.508 1.00 94.25 93 ASN A N 1
ATOM 726 C CA . ASN A 1 93 ? -2.925 -24.879 -25.143 1.00 94.25 93 ASN A CA 1
ATOM 727 C C . ASN A 1 93 ? -3.000 -24.738 -26.668 1.00 94.25 93 ASN A C 1
ATOM 729 O O . ASN A 1 93 ? -2.429 -25.562 -27.366 1.00 94.25 93 ASN A O 1
ATOM 733 N N . TRP A 1 94 ? -3.541 -23.624 -27.178 1.00 92.62 94 TRP A N 1
ATOM 734 C CA . TRP A 1 94 ? -3.637 -23.374 -28.622 1.00 92.62 94 TRP A CA 1
ATOM 735 C C . TRP A 1 94 ? -2.288 -23.462 -29.348 1.00 92.62 94 TRP A C 1
ATOM 737 O O . TRP A 1 94 ? -2.230 -23.914 -30.484 1.00 92.62 94 TRP A O 1
ATOM 747 N N . PHE A 1 95 ? -1.197 -23.046 -28.697 1.00 91.69 95 PHE A N 1
ATOM 748 C CA . PHE A 1 95 ? 0.137 -23.087 -29.288 1.00 91.69 95 PHE A CA 1
ATOM 749 C C . PHE A 1 95 ? 0.676 -24.517 -29.306 1.00 91.69 95 PHE A C 1
ATOM 751 O O . PHE A 1 95 ? 1.272 -24.949 -30.288 1.00 91.69 95 PHE A O 1
ATOM 758 N N . VAL A 1 96 ? 0.452 -25.265 -28.223 1.00 92.44 96 VAL A N 1
ATOM 759 C CA . VAL A 1 96 ? 0.820 -26.685 -28.142 1.00 92.44 96 VAL A CA 1
ATOM 760 C C . VAL A 1 96 ? 0.037 -27.499 -29.168 1.00 92.44 96 VAL A C 1
ATOM 762 O O . VAL A 1 96 ? 0.630 -28.318 -29.863 1.00 92.44 96 VAL A O 1
ATOM 765 N N . ASP A 1 97 ? -1.263 -27.252 -29.282 1.00 92.06 97 ASP A N 1
ATOM 766 C CA . ASP A 1 97 ? -2.153 -27.962 -30.194 1.00 92.06 97 ASP A CA 1
ATOM 767 C C . ASP A 1 97 ? -1.814 -27.633 -31.651 1.00 92.06 97 ASP A C 1
ATOM 769 O O . ASP A 1 97 ? -1.663 -28.547 -32.456 1.00 92.06 97 ASP A O 1
ATOM 773 N N . ALA A 1 98 ? -1.554 -26.362 -31.976 1.00 87.69 98 ALA A N 1
ATOM 774 C CA . ALA A 1 98 ? -1.112 -25.965 -33.312 1.00 87.69 98 ALA A CA 1
ATOM 775 C C . ALA A 1 98 ? 0.211 -26.644 -33.708 1.00 87.69 98 ALA A C 1
ATOM 777 O O . ALA A 1 98 ? 0.313 -27.207 -34.796 1.00 87.69 98 ALA A O 1
ATOM 778 N N . VAL A 1 99 ? 1.208 -26.664 -32.815 1.00 87.94 99 VAL A N 1
ATOM 779 C CA . VAL A 1 99 ? 2.489 -27.347 -33.078 1.00 87.94 99 VAL A CA 1
ATOM 780 C C . VAL A 1 99 ? 2.299 -28.863 -33.213 1.00 87.94 99 VAL A C 1
ATOM 782 O O . VAL A 1 99 ? 2.902 -29.472 -34.094 1.00 87.94 99 VAL A O 1
ATOM 785 N N . LYS A 1 100 ? 1.438 -29.485 -32.396 1.00 90.12 100 LYS A N 1
ATOM 786 C CA . LYS A 1 100 ? 1.093 -30.915 -32.523 1.00 90.12 100 LYS A CA 1
ATOM 787 C C . LYS A 1 100 ? 0.403 -31.239 -33.846 1.00 90.12 100 LYS A C 1
ATOM 789 O O . LYS A 1 100 ? 0.651 -32.298 -34.408 1.00 90.12 100 LYS A O 1
ATOM 794 N N . MET A 1 101 ? -0.428 -30.331 -34.351 1.00 85.81 101 MET A N 1
ATOM 795 C CA . MET A 1 101 ? -1.086 -30.446 -35.656 1.00 85.81 101 MET A CA 1
ATOM 796 C C . MET A 1 101 ? -0.137 -30.176 -36.838 1.00 85.81 101 MET A C 1
ATOM 798 O O . MET A 1 101 ? -0.575 -30.168 -37.984 1.00 85.81 101 MET A O 1
ATOM 802 N N . GLY A 1 102 ? 1.159 -29.960 -36.582 1.00 85.69 102 GLY A N 1
ATOM 803 C CA . GLY A 1 102 ? 2.172 -29.744 -37.614 1.00 85.69 102 GLY A CA 1
ATOM 804 C C . GLY A 1 102 ? 2.315 -28.289 -38.066 1.00 85.69 102 GLY A C 1
ATOM 805 O O . GLY A 1 102 ? 3.000 -28.030 -39.057 1.00 85.69 102 GLY A O 1
ATOM 806 N N . ALA A 1 103 ? 1.711 -27.325 -37.360 1.00 82.56 103 ALA A N 1
ATOM 807 C CA . ALA A 1 103 ? 1.910 -25.914 -37.671 1.00 82.56 103 ALA A CA 1
ATOM 808 C C . ALA A 1 103 ? 3.375 -25.519 -37.441 1.00 82.56 103 ALA A C 1
ATOM 810 O O . ALA A 1 103 ? 3.962 -25.772 -36.383 1.00 82.56 103 ALA A O 1
ATOM 811 N N . LYS A 1 104 ? 3.971 -24.866 -38.442 1.00 84.75 104 LYS A N 1
ATOM 812 C CA . LYS A 1 104 ? 5.334 -24.336 -38.343 1.00 84.75 104 LYS A CA 1
ATOM 813 C C . LYS A 1 104 ? 5.352 -23.127 -37.414 1.00 84.75 104 LYS A C 1
ATOM 815 O O . LYS A 1 104 ? 4.458 -22.286 -37.466 1.00 84.75 104 LYS A O 1
ATOM 820 N N . LEU A 1 105 ? 6.404 -23.006 -36.612 1.00 79.38 105 LEU A N 1
ATOM 821 C CA . LEU A 1 105 ? 6.554 -21.933 -35.625 1.00 79.38 105 LEU A CA 1
ATOM 822 C C . LEU A 1 105 ? 6.451 -20.528 -36.249 1.00 79.38 105 LEU A C 1
ATOM 824 O O . LEU A 1 105 ? 5.786 -19.663 -35.689 1.00 79.38 105 LEU A O 1
ATOM 828 N N . GLU A 1 106 ? 7.027 -20.361 -37.441 1.00 80.94 106 GLU A N 1
ATOM 829 C CA . GLU A 1 106 ? 7.006 -19.129 -38.249 1.00 80.94 106 GLU A CA 1
ATOM 830 C C . GLU A 1 106 ? 5.597 -18.729 -38.718 1.00 80.94 106 GLU A C 1
ATOM 832 O O . GLU A 1 106 ? 5.326 -17.565 -38.980 1.00 80.94 106 GLU A O 1
ATOM 837 N N . SER A 1 107 ? 4.669 -19.685 -38.825 1.00 81.06 107 SER A N 1
ATOM 838 C CA . SER A 1 107 ? 3.281 -19.383 -39.210 1.00 81.06 107 SER A CA 1
ATOM 839 C C . SER A 1 107 ? 2.456 -18.816 -38.055 1.00 81.06 107 SER A C 1
ATOM 841 O O . SER A 1 107 ? 1.422 -18.193 -38.274 1.00 81.06 107 SER A O 1
ATOM 843 N N . LEU A 1 108 ? 2.909 -19.044 -36.820 1.00 82.81 108 LEU A N 1
ATOM 844 C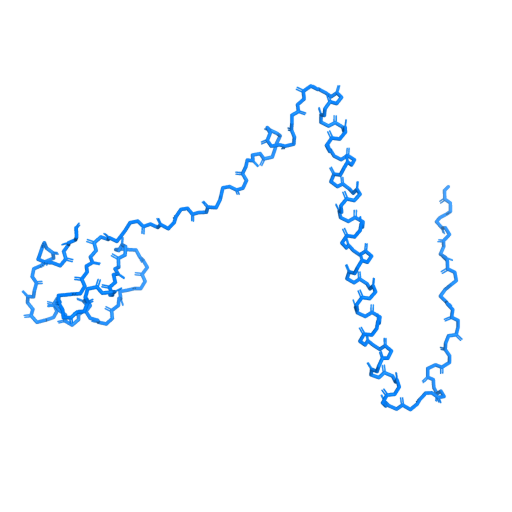 CA . LEU A 1 108 ? 2.244 -18.588 -35.605 1.00 82.81 108 LEU A CA 1
ATOM 845 C C . LEU A 1 108 ? 2.865 -17.300 -35.065 1.00 82.81 108 LEU A C 1
ATOM 847 O O . LEU A 1 1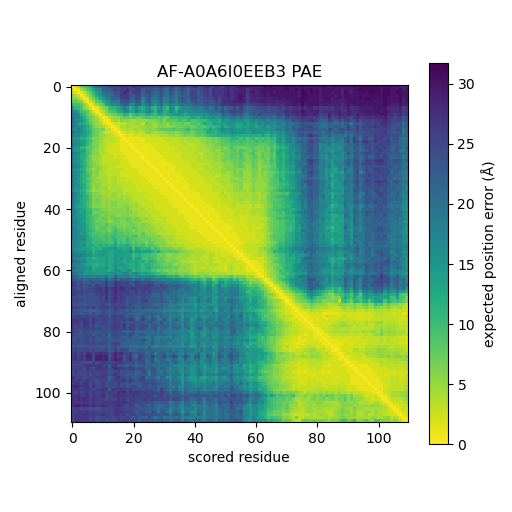08 ? 2.335 -16.759 -34.097 1.00 82.81 108 LEU A O 1
ATOM 851 N N . SER A 1 109 ? 3.997 -16.841 -35.609 1.00 85.44 109 SER A N 1
ATOM 852 C CA . SER A 1 109 ? 4.638 -15.601 -35.170 1.00 85.44 109 SER A CA 1
ATOM 853 C C . SER A 1 109 ? 3.870 -14.360 -35.621 1.00 85.44 109 SER A C 1
ATOM 855 O O . SER A 1 109 ? 3.238 -14.369 -36.674 1.00 85.44 109 SER A O 1
ATOM 857 N N . VAL A 1 110 ? 3.908 -13.312 -34.792 1.00 81.88 110 VAL A N 1
ATOM 858 C CA . VAL A 1 110 ? 3.351 -11.974 -35.085 1.00 81.88 110 VAL A CA 1
ATOM 859 C C . VAL A 1 110 ? 4.463 -11.035 -35.495 1.00 81.88 110 VAL A C 1
ATOM 861 O O . VAL A 1 110 ? 5.552 -11.159 -34.890 1.00 81.88 110 VAL A O 1
#

Foldseek 3Di:
DDPPPDDPPPPPPVPDDPVVVVVVVVVVVVVVVVVVVVVVVVVVVVVQVVQVVVVHGPCVVPNPPDDPPDADFQFAQPVDRVDGHNPDDDDDPSRVVCVVVVNDSVVGGD

Solvent-accessible surface area (backbone atoms only — not comparable to full-atom values): 6841 Å² total; per-residue (Å²): 139,82,80,78,79,70,80,74,78,87,71,67,67,88,79,50,52,72,73,54,48,54,52,50,49,55,52,49,52,51,52,51,52,51,50,51,52,52,53,54,49,54,50,51,52,51,51,39,55,53,26,50,75,74,75,39,52,55,51,76,76,71,48,75,86,68,77,78,71,82,74,67,55,43,27,37,40,91,92,41,79,87,45,63,38,54,84,66,79,84,79,54,64,71,59,53,52,39,46,72,73,66,49,54,72,78,77,30,46,102

pLDDT: mean 84.19, std 12.58, range [38.06, 94.25]

Radius of gyration: 27.6 Å; Cα contacts (8 Å, |Δi|>4): 55; chains: 1; bounding box: 44×50×68 Å

Secondary structure (DSSP, 8-state):
------------GGGS-HHHHHHHHHHHHHHHHHHHHHHHHHHHHHHHHHHHHTT--HHHHH------PPPPPSEEETTEEEEEE-SSSSPPHHHHHHHHTT--GGGSB-

Nearest PDB structures (foldseek):
  2l93-assembly1_A  TM=6.429E-01  e=8.220E-02  Salmonella enterica subsp. enterica serovar Typhimurium
  1hnr-assembly1_A  TM=5.005E-01  e=8.828E-02  Escherichia coli

Mean predicted aligned error: 13.61 Å

Sequence (110 aa):
MRRRVGAVATINLTKLSYAELLKLQARLEAALAEKRAAEANATKDQLRAMAEKAGFTVEELFGKRGARRPREAKYRNPNNPSQTWSGRGRKPNWFVDAVKMGAKLESLSV